Protein AF-A0AAV8WWJ2-F1 (afdb_monomer)

Solvent-accessible surface area (backbone atoms only — not comparable to full-atom values): 8452 Å² total; per-residue (Å²): 112,40,76,48,77,54,71,52,96,87,72,50,62,55,69,39,35,41,22,35,58,27,90,72,73,55,69,69,60,63,72,65,53,61,89,80,49,42,83,37,64,24,74,82,14,58,91,43,42,68,52,49,39,54,41,45,61,65,46,50,51,45,48,40,59,76,69,64,58,75,77,70,39,80,45,80,42,72,51,56,67,58,70,69,42,72,67,48,53,49,54,27,56,77,68,40,32,47,79,43,65,42,70,79,93,37,59,94,80,74,33,64,55,56,69,65,53,47,44,58,50,56,52,50,50,52,51,52,52,50,48,39,60,72,58,47,50,64,51,55,66,70,75,111

Nearest PDB structures (foldseek):
  5u1c-assembly1_C  TM=6.342E-01  e=1.189E-01  Saccharolobus solfataricus
  8fnd-assembly1_G  TM=5.716E-01  e=9.759E-02  Homo sapiens
  8fnn-assembly1_A  TM=5.788E-01  e=2.153E-01  Homo sapiens
  6rwl-assembly1_A  TM=6.396E-01  e=3.897E-01  Simian immunodeficiency virus
  8w2r-assembly1_I  TM=5.797E-01  e=8.049E-01  Human immunodeficiency virus 1

Mean predicted aligned error: 6.33 Å

Organism: NCBI:txid1586634

Structure (mmCIF, N/CA/C/O backbone):
data_AF-A0AAV8WWJ2-F1
#
_entry.id   AF-A0AAV8WWJ2-F1
#
loop_
_atom_site.group_PDB
_atom_site.id
_atom_site.type_symbol
_atom_site.label_atom_id
_atom_site.label_alt_id
_atom_site.label_comp_id
_atom_site.label_asym_id
_atom_site.label_entity_id
_atom_site.label_seq_id
_atom_site.pdbx_PDB_ins_code
_atom_site.Cartn_x
_atom_site.Cartn_y
_atom_site.Cartn_z
_atom_site.occupancy
_atom_site.B_iso_or_equiv
_atom_site.auth_seq_id
_atom_site.auth_comp_id
_atom_site.auth_asym_id
_atom_site.auth_atom_id
_atom_site.pdbx_PDB_model_num
ATOM 1 N N . MET A 1 1 ? 6.390 0.251 -12.804 1.00 71.50 1 MET A N 1
ATOM 2 C CA . MET A 1 1 ? 6.260 -0.334 -11.457 1.00 71.50 1 MET A CA 1
ATOM 3 C C . MET A 1 1 ? 5.599 0.709 -10.588 1.00 71.50 1 MET A C 1
ATOM 5 O O . MET A 1 1 ? 6.113 1.822 -10.522 1.00 71.50 1 MET A O 1
ATOM 9 N N . LEU A 1 2 ? 4.463 0.368 -9.9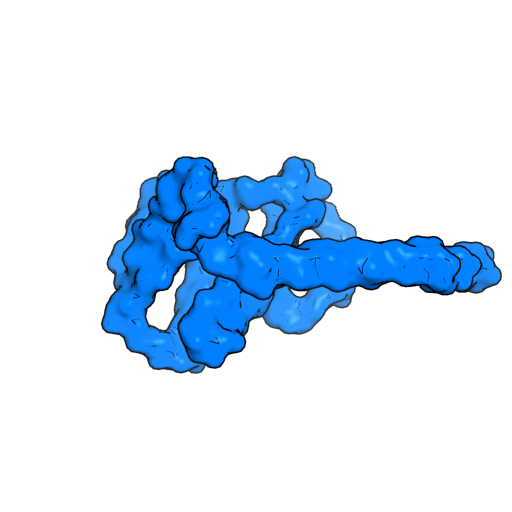98 1.00 82.50 2 LEU A N 1
ATOM 10 C CA . LEU A 1 2 ? 3.750 1.203 -9.035 1.00 82.50 2 LEU A CA 1
ATOM 11 C C . LEU A 1 2 ? 3.860 0.539 -7.658 1.00 82.50 2 LEU A C 1
ATOM 13 O O . LEU A 1 2 ? 3.894 -0.684 -7.582 1.00 82.50 2 LEU A O 1
ATOM 17 N N . CYS A 1 3 ? 3.979 1.329 -6.594 1.00 84.44 3 CYS A N 1
ATOM 18 C CA . CYS A 1 3 ? 4.069 0.830 -5.225 1.00 84.44 3 CYS A CA 1
ATOM 19 C C . CYS A 1 3 ? 2.979 1.499 -4.391 1.00 84.44 3 CYS A C 1
ATOM 21 O O . CYS A 1 3 ? 2.925 2.728 -4.357 1.00 84.44 3 CYS A O 1
ATOM 23 N N . GLU A 1 4 ? 2.146 0.696 -3.738 1.00 86.81 4 GLU A N 1
ATOM 24 C CA . GLU A 1 4 ? 1.166 1.153 -2.759 1.00 86.81 4 GLU A CA 1
ATOM 25 C C . GLU A 1 4 ? 1.657 0.880 -1.349 1.00 86.81 4 GLU A C 1
ATOM 27 O O . GLU A 1 4 ? 2.130 -0.216 -1.036 1.00 86.81 4 GLU A O 1
ATOM 32 N N . ILE A 1 5 ? 1.494 1.877 -0.486 1.00 86.75 5 ILE A N 1
ATOM 33 C CA . ILE A 1 5 ? 1.874 1.805 0.921 1.00 86.75 5 ILE A CA 1
ATOM 34 C C . ILE A 1 5 ? 0.725 2.370 1.741 1.00 86.75 5 ILE A C 1
ATOM 36 O O . ILE A 1 5 ? 0.261 3.480 1.483 1.00 86.75 5 ILE A O 1
ATOM 40 N N . VAL A 1 6 ? 0.307 1.623 2.761 1.00 89.19 6 VAL A N 1
ATOM 41 C CA . VAL A 1 6 ? -0.661 2.088 3.755 1.00 89.19 6 VAL A CA 1
ATOM 42 C C . VAL A 1 6 ? 0.058 2.243 5.086 1.00 89.19 6 VAL A C 1
ATOM 44 O O . VAL A 1 6 ? 0.827 1.375 5.500 1.00 89.19 6 VAL A O 1
ATOM 47 N N . PHE A 1 7 ? -0.184 3.366 5.751 1.00 88.81 7 PHE A N 1
ATOM 48 C CA . PHE A 1 7 ? 0.405 3.689 7.041 1.00 88.81 7 PHE A CA 1
ATOM 49 C C . PHE A 1 7 ? -0.624 4.364 7.945 1.00 88.81 7 PHE A C 1
ATOM 51 O O . PHE A 1 7 ? -1.553 5.015 7.466 1.00 88.81 7 PHE A O 1
ATOM 58 N N . ASN A 1 8 ? -0.456 4.206 9.255 1.00 88.31 8 ASN A N 1
ATOM 59 C CA . ASN A 1 8 ? -1.310 4.834 10.259 1.00 88.31 8 ASN A CA 1
ATOM 60 C C . ASN A 1 8 ? -0.587 5.991 10.980 1.00 88.31 8 ASN A C 1
ATOM 62 O O . ASN A 1 8 ? 0.600 6.250 10.768 1.00 88.31 8 ASN A O 1
ATOM 66 N N . ALA A 1 9 ? -1.305 6.692 11.861 1.00 86.06 9 ALA A N 1
ATOM 67 C CA . ALA A 1 9 ? -0.758 7.810 12.637 1.00 86.06 9 ALA A CA 1
ATOM 68 C C . ALA A 1 9 ? 0.336 7.390 13.643 1.00 86.06 9 ALA A C 1
ATOM 70 O O . ALA A 1 9 ? 1.176 8.206 14.018 1.00 86.06 9 ALA A O 1
ATOM 71 N N . GLU A 1 10 ? 0.372 6.114 14.034 1.00 87.94 10 GLU A N 1
ATOM 72 C CA . GLU A 1 10 ? 1.408 5.530 14.896 1.00 87.94 10 GLU A CA 1
ATOM 73 C C . GLU A 1 10 ? 2.681 5.150 14.126 1.00 87.94 10 GLU A C 1
ATOM 75 O O . GLU A 1 10 ? 3.606 4.583 14.703 1.00 87.94 10 GLU A O 1
ATOM 80 N N . ARG A 1 11 ? 2.751 5.472 12.824 1.00 84.00 11 ARG A N 1
ATOM 81 C CA . ARG A 1 11 ? 3.858 5.121 11.916 1.00 84.00 11 ARG A CA 1
ATOM 82 C C . ARG A 1 11 ? 4.013 3.618 11.686 1.00 84.00 11 ARG A C 1
ATOM 84 O O . ARG A 1 11 ? 5.052 3.185 11.189 1.00 84.00 11 ARG A O 1
ATOM 91 N N . LYS A 1 12 ? 2.990 2.823 12.003 1.00 88.69 12 LYS A N 1
ATOM 92 C CA . LYS A 1 12 ? 2.916 1.434 11.552 1.00 88.69 12 LYS A CA 1
ATOM 93 C C . LYS A 1 12 ? 2.483 1.407 10.094 1.00 88.69 12 LYS A C 1
ATOM 95 O O . LYS A 1 12 ? 1.660 2.217 9.661 1.00 88.69 12 LYS A O 1
ATOM 100 N N . THR A 1 13 ? 3.038 0.462 9.351 1.00 89.06 13 THR A N 1
ATOM 101 C CA . THR A 1 13 ? 2.801 0.305 7.918 1.00 89.06 13 THR A CA 1
ATOM 102 C C . THR A 1 13 ? 2.396 -1.121 7.611 1.00 89.06 13 THR A C 1
ATOM 104 O O . THR A 1 13 ? 2.976 -2.056 8.165 1.00 89.06 13 THR A O 1
ATOM 107 N N . THR A 1 14 ? 1.454 -1.293 6.692 1.00 91.12 14 THR A N 1
ATOM 108 C CA . THR A 1 14 ? 1.196 -2.609 6.103 1.00 91.12 14 THR A CA 1
ATOM 109 C C . THR A 1 14 ? 2.370 -2.995 5.205 1.00 91.12 14 THR A C 1
ATOM 111 O O . THR A 1 14 ? 3.143 -2.134 4.768 1.00 91.12 14 THR A O 1
ATOM 114 N N . TYR A 1 15 ? 2.500 -4.281 4.874 1.00 92.81 15 TYR A N 1
ATOM 115 C CA . TYR A 1 15 ? 3.410 -4.658 3.797 1.00 92.81 15 TYR A CA 1
ATOM 116 C C . TYR A 1 15 ? 2.992 -3.971 2.487 1.00 92.81 15 TYR A C 1
ATOM 118 O O . TYR A 1 15 ? 1.804 -4.005 2.154 1.00 92.81 15 TYR A O 1
ATOM 126 N N . PRO A 1 16 ? 3.934 -3.357 1.747 1.00 92.19 16 PRO A N 1
ATOM 127 C CA . PRO A 1 16 ? 3.629 -2.703 0.483 1.00 92.19 16 PRO A CA 1
ATOM 128 C C . PRO A 1 16 ? 3.111 -3.675 -0.575 1.00 92.19 16 PRO A C 1
ATOM 130 O O . PRO A 1 16 ? 3.496 -4.849 -0.606 1.00 92.19 16 PRO A O 1
ATOM 133 N N . MET A 1 17 ? 2.308 -3.153 -1.501 1.00 92.75 17 MET A N 1
ATOM 134 C CA . MET A 1 17 ? 2.021 -3.827 -2.764 1.00 92.75 17 MET A CA 1
ATOM 135 C C . MET A 1 17 ? 2.850 -3.217 -3.886 1.00 92.75 17 MET A C 1
ATOM 137 O O . MET A 1 17 ? 2.853 -2.004 -4.069 1.00 92.75 17 MET A O 1
ATOM 141 N N . VAL A 1 18 ? 3.489 -4.057 -4.696 1.00 92.00 18 VAL A N 1
ATOM 142 C CA . VAL A 1 18 ? 4.195 -3.628 -5.904 1.00 92.00 18 VAL A CA 1
ATOM 143 C C . VAL A 1 18 ? 3.484 -4.177 -7.130 1.00 92.00 18 VAL A C 1
ATOM 145 O O . VAL A 1 18 ? 3.368 -5.387 -7.305 1.00 92.00 18 VAL A O 1
ATOM 148 N N . VAL A 1 19 ? 3.026 -3.278 -7.997 1.00 91.38 19 VAL A N 1
ATOM 149 C CA . VAL A 1 19 ? 2.350 -3.603 -9.252 1.00 91.38 19 VAL A CA 1
ATOM 150 C C . VAL A 1 19 ? 3.349 -3.564 -10.403 1.00 91.38 19 VAL A C 1
ATOM 152 O O . VAL A 1 19 ? 3.963 -2.527 -10.696 1.00 91.38 19 VAL A O 1
ATOM 155 N N . PHE A 1 20 ? 3.494 -4.698 -11.087 1.00 88.81 20 PHE A N 1
ATOM 156 C CA . PHE A 1 20 ? 4.320 -4.805 -12.287 1.00 88.81 20 PHE A CA 1
ATOM 157 C C . PHE A 1 20 ? 3.480 -4.850 -13.570 1.00 88.81 20 PHE A C 1
ATOM 159 O O . PHE A 1 20 ? 2.387 -5.422 -13.553 1.00 88.81 20 PHE A O 1
ATOM 166 N N . PRO A 1 21 ? 4.010 -4.304 -14.688 1.00 87.81 21 PRO A N 1
ATOM 167 C CA . PRO A 1 21 ? 3.407 -4.394 -16.017 1.00 87.81 21 PRO A CA 1
ATOM 168 C C . PRO A 1 21 ? 3.576 -5.804 -16.610 1.00 87.81 21 PRO A C 1
ATOM 170 O O . PRO A 1 21 ? 4.288 -6.000 -17.592 1.00 87.81 21 PRO A O 1
ATOM 173 N N . TYR A 1 22 ? 2.982 -6.811 -15.972 1.00 83.62 22 TYR A N 1
ATOM 174 C CA . TYR A 1 22 ? 3.019 -8.199 -16.423 1.00 83.62 22 TYR A CA 1
ATOM 175 C C . TYR A 1 22 ? 1.647 -8.849 -16.273 1.00 83.62 22 TYR A C 1
ATOM 177 O O . TYR A 1 22 ? 1.033 -8.790 -15.210 1.00 83.62 22 TYR A O 1
ATOM 185 N N . THR A 1 23 ? 1.223 -9.595 -17.292 1.00 79.81 23 THR A N 1
ATOM 186 C CA . THR A 1 23 ? 0.119 -10.561 -17.160 1.00 79.81 23 THR A CA 1
ATOM 187 C C . THR A 1 23 ? 0.572 -11.802 -16.381 1.00 79.81 23 THR A C 1
ATOM 189 O O . THR A 1 23 ? -0.188 -12.380 -15.604 1.00 79.81 23 THR A O 1
ATOM 192 N N . ARG A 1 24 ? 1.833 -12.215 -16.576 1.00 86.06 24 ARG A N 1
ATOM 193 C CA . ARG A 1 24 ? 2.493 -13.325 -15.874 1.00 86.06 24 ARG A CA 1
ATOM 194 C C . ARG A 1 24 ? 3.922 -12.912 -15.502 1.00 86.06 24 ARG A C 1
ATOM 196 O O . ARG A 1 24 ? 4.780 -12.903 -16.384 1.00 86.06 24 ARG A O 1
ATOM 203 N N . PRO A 1 25 ? 4.185 -12.530 -14.242 1.00 85.25 25 PRO A N 1
ATOM 204 C CA . PRO A 1 25 ? 5.512 -12.087 -13.838 1.00 85.25 25 PRO A CA 1
ATOM 205 C C . PRO A 1 25 ? 6.526 -13.243 -13.927 1.00 85.25 25 PRO A C 1
ATOM 207 O O . PRO A 1 25 ? 6.206 -14.368 -13.527 1.00 85.25 25 PRO A O 1
ATOM 210 N N . PRO A 1 26 ? 7.749 -12.998 -14.435 1.00 89.50 26 PRO A N 1
ATOM 211 C CA . PRO A 1 26 ? 8.817 -13.993 -14.432 1.00 89.50 26 PRO A CA 1
ATOM 212 C C . PRO A 1 26 ? 9.124 -14.494 -13.016 1.00 89.50 26 PRO A C 1
ATOM 214 O O . PRO A 1 26 ? 9.080 -13.723 -12.057 1.00 89.50 26 PRO A O 1
ATOM 217 N N . LYS A 1 27 ? 9.519 -15.769 -12.880 1.00 89.75 27 LYS A N 1
ATOM 218 C CA . LYS A 1 27 ? 9.872 -16.366 -11.575 1.00 89.75 27 LYS A CA 1
ATOM 219 C C . LYS A 1 27 ? 10.962 -15.584 -10.842 1.00 89.75 27 LYS A C 1
ATOM 221 O O . LYS A 1 27 ? 10.922 -15.493 -9.625 1.00 89.75 27 LYS A O 1
ATOM 226 N N . THR A 1 28 ? 11.909 -15.000 -11.573 1.00 89.56 28 THR A N 1
ATOM 227 C CA . THR A 1 28 ? 12.968 -14.157 -11.004 1.00 89.56 28 THR A CA 1
ATOM 228 C C . THR A 1 28 ? 12.401 -12.943 -10.272 1.00 89.56 28 THR A C 1
ATOM 230 O O . THR A 1 28 ? 12.841 -12.654 -9.167 1.00 89.56 28 THR A O 1
ATOM 233 N N . VAL A 1 29 ? 11.379 -12.288 -10.835 1.00 86.69 29 VAL A N 1
ATOM 234 C CA . VAL A 1 29 ? 10.696 -11.148 -10.204 1.00 86.69 29 VAL A CA 1
ATOM 235 C C . VAL A 1 29 ? 9.943 -11.603 -8.960 1.00 86.69 29 VAL A C 1
ATOM 237 O O . VAL A 1 29 ? 10.111 -11.007 -7.900 1.00 86.69 29 VAL A O 1
ATOM 240 N N . VAL A 1 30 ? 9.172 -12.690 -9.066 1.00 88.19 30 VAL A N 1
ATOM 241 C CA . VAL A 1 30 ? 8.413 -13.246 -7.934 1.00 88.19 30 VAL A CA 1
ATOM 242 C C . VAL A 1 30 ? 9.347 -13.621 -6.780 1.00 88.19 30 VAL A C 1
ATOM 244 O O . VAL A 1 30 ? 9.104 -13.228 -5.646 1.00 88.19 30 VAL A O 1
ATOM 247 N N . ASN A 1 31 ? 10.451 -14.310 -7.074 1.00 90.56 31 ASN A N 1
ATOM 248 C CA . ASN A 1 31 ? 11.422 -14.749 -6.070 1.00 90.56 31 ASN A CA 1
ATOM 249 C C . ASN A 1 31 ? 12.260 -13.598 -5.494 1.00 90.56 31 ASN A C 1
ATOM 251 O O . ASN A 1 31 ? 12.841 -13.751 -4.425 1.00 90.56 31 ASN A O 1
ATOM 255 N N . SER A 1 32 ? 12.351 -12.466 -6.198 1.00 89.06 32 SER A N 1
ATOM 256 C CA . SER A 1 32 ? 13.037 -11.264 -5.707 1.00 89.06 32 SER A CA 1
ATOM 257 C C . SER A 1 32 ? 12.178 -10.404 -4.777 1.00 89.06 32 SER A C 1
ATOM 259 O O . SER A 1 32 ? 12.699 -9.465 -4.177 1.00 89.06 32 SER A O 1
ATOM 261 N N . MET A 1 33 ? 10.872 -10.687 -4.666 1.00 90.81 33 MET A N 1
ATOM 262 C CA . MET A 1 33 ? 9.992 -9.927 -3.781 1.00 90.81 33 MET A CA 1
ATOM 263 C C . MET A 1 33 ? 10.383 -10.147 -2.315 1.00 90.81 33 MET A C 1
ATOM 265 O O . MET A 1 33 ? 10.552 -11.296 -1.897 1.00 90.81 33 MET A O 1
ATOM 269 N N . PRO A 1 34 ? 10.497 -9.075 -1.511 1.00 91.56 34 PRO A N 1
ATOM 270 C CA . PRO A 1 34 ? 10.708 -9.222 -0.080 1.00 91.56 34 PRO A CA 1
ATOM 271 C C . PRO A 1 34 ? 9.563 -10.001 0.579 1.00 91.56 34 PRO A C 1
ATOM 273 O O . PRO A 1 34 ? 8.409 -9.934 0.151 1.00 91.56 34 PRO A O 1
ATOM 276 N N . SER A 1 35 ? 9.879 -10.725 1.654 1.00 90.31 35 SER A N 1
ATOM 277 C CA . SER A 1 35 ? 8.882 -11.512 2.383 1.00 90.31 35 SER A CA 1
ATOM 278 C C . SER A 1 35 ? 7.735 -10.630 2.895 1.00 90.31 35 SER A C 1
ATOM 280 O O . SER A 1 35 ? 7.968 -9.548 3.435 1.00 90.31 35 SER A O 1
ATOM 282 N N . GLY A 1 36 ? 6.500 -11.099 2.712 1.00 88.94 36 GLY A N 1
ATOM 283 C CA . GLY A 1 36 ? 5.275 -10.404 3.122 1.00 88.94 36 GLY A CA 1
ATOM 284 C C . GLY A 1 36 ? 4.760 -9.350 2.138 1.00 88.94 36 GLY A C 1
ATOM 285 O O . GLY A 1 36 ? 3.610 -8.941 2.264 1.00 88.94 36 GLY A O 1
ATOM 286 N N . TRP A 1 37 ? 5.553 -8.929 1.146 1.00 92.88 37 TRP A N 1
ATOM 287 C CA . TRP A 1 37 ? 5.115 -7.937 0.160 1.00 92.88 37 TRP A CA 1
ATOM 288 C C . TRP A 1 37 ? 4.090 -8.526 -0.808 1.00 92.88 37 TRP A C 1
ATOM 290 O O . TRP A 1 37 ? 4.173 -9.690 -1.207 1.00 92.88 37 TRP A O 1
ATOM 300 N N . PHE A 1 38 ? 3.136 -7.696 -1.223 1.00 92.50 38 PHE A N 1
ATOM 301 C CA . PHE A 1 38 ? 2.090 -8.103 -2.153 1.00 92.50 38 PHE A CA 1
ATOM 302 C C . PHE A 1 38 ? 2.526 -7.844 -3.592 1.00 92.50 38 PHE A C 1
ATOM 304 O O . PHE A 1 38 ? 2.977 -6.752 -3.941 1.00 92.50 38 PHE A O 1
ATOM 311 N N . LEU A 1 39 ? 2.358 -8.843 -4.453 1.00 91.88 39 LEU A N 1
ATOM 312 C CA . LEU A 1 39 ? 2.654 -8.722 -5.874 1.00 91.88 39 LEU A CA 1
ATOM 313 C C . LEU A 1 39 ? 1.370 -8.433 -6.653 1.00 91.88 39 LEU A C 1
ATOM 315 O O . LEU A 1 39 ? 0.576 -9.334 -6.915 1.00 91.88 39 LEU A O 1
ATOM 319 N N . GLY A 1 40 ? 1.195 -7.179 -7.057 1.00 89.75 40 GLY A N 1
ATOM 320 C CA . GLY A 1 40 ? 0.140 -6.771 -7.974 1.00 89.75 40 GLY A CA 1
ATOM 321 C C . GLY A 1 40 ? 0.540 -7.004 -9.432 1.00 89.75 40 GLY A C 1
ATOM 322 O O . GLY A 1 40 ? 1.707 -6.883 -9.820 1.00 89.75 40 GLY A O 1
ATOM 323 N N . LYS A 1 41 ? -0.448 -7.310 -10.270 1.00 87.88 41 LYS A N 1
ATOM 324 C CA . LYS A 1 41 ? -0.258 -7.587 -11.699 1.00 87.88 41 LYS A CA 1
ATOM 325 C C . LYS A 1 41 ? -1.271 -6.813 -12.526 1.00 87.88 41 LYS A C 1
ATOM 327 O O . LYS A 1 41 ? -2.474 -6.929 -12.316 1.00 87.88 41 LYS A O 1
ATOM 332 N N . SER A 1 42 ? -0.788 -6.042 -13.487 1.00 87.62 42 SER A N 1
ATOM 333 C CA . SER A 1 42 ? -1.633 -5.419 -14.500 1.00 87.62 42 SER A CA 1
ATOM 334 C C . SER A 1 42 ? -0.866 -5.323 -15.809 1.00 87.62 42 SER A C 1
ATOM 336 O O . SER A 1 42 ? 0.354 -5.232 -15.811 1.00 87.62 42 SER A O 1
ATOM 338 N N . GLU A 1 43 ? -1.559 -5.349 -16.945 1.00 83.56 43 GLU A N 1
ATOM 339 C CA . GLU A 1 43 ? -0.904 -5.275 -18.262 1.00 83.56 43 GLU A CA 1
ATOM 340 C C . GLU A 1 43 ? -0.129 -3.965 -18.445 1.00 83.56 43 GLU A C 1
ATOM 342 O O . GLU A 1 43 ? 0.927 -3.930 -19.066 1.00 83.56 43 GLU A O 1
ATOM 347 N N . THR A 1 44 ? -0.637 -2.884 -17.857 1.00 85.12 44 THR A N 1
ATOM 348 C CA . THR A 1 44 ? -0.076 -1.540 -17.990 1.00 85.12 44 THR A CA 1
ATOM 349 C C . THR A 1 44 ? 0.865 -1.161 -16.845 1.00 85.12 44 THR A C 1
ATOM 351 O O . THR A 1 44 ? 1.544 -0.139 -16.913 1.00 85.12 44 THR A O 1
ATOM 354 N N . GLY A 1 45 ? 0.907 -1.958 -15.773 1.00 84.44 45 GLY A N 1
ATOM 355 C CA . GLY A 1 45 ? 1.637 -1.645 -14.544 1.00 84.44 45 GLY A CA 1
ATOM 356 C C . GLY A 1 45 ? 1.000 -0.543 -13.694 1.00 84.44 45 GLY A C 1
ATOM 357 O O . GLY A 1 45 ? 1.614 -0.119 -12.715 1.00 84.44 45 GLY A O 1
ATOM 358 N N . TRP A 1 46 ? -0.201 -0.080 -14.054 1.00 83.88 46 TRP A N 1
ATOM 359 C CA . TRP A 1 46 ? -1.012 0.833 -13.249 1.00 83.88 46 TRP A CA 1
ATOM 360 C C . TRP A 1 46 ? -1.911 0.072 -12.282 1.00 83.88 46 TRP A C 1
ATOM 362 O O . TRP A 1 46 ? -2.265 -1.086 -12.526 1.00 83.88 46 TRP A O 1
ATOM 372 N N . MET A 1 47 ? -2.311 0.747 -11.206 1.00 85.50 47 MET A N 1
ATOM 373 C CA . MET A 1 47 ? -3.319 0.220 -10.299 1.00 85.50 47 MET A CA 1
ATOM 374 C C . MET A 1 47 ? -4.683 0.165 -10.995 1.00 85.50 47 MET A C 1
ATOM 376 O O . MET A 1 47 ? -5.098 1.119 -11.655 1.00 85.50 47 MET A O 1
ATOM 380 N N . ARG A 1 48 ? -5.375 -0.962 -10.833 1.00 87.12 48 ARG A N 1
ATOM 381 C CA . ARG A 1 48 ? -6.749 -1.187 -11.288 1.00 87.12 48 ARG A CA 1
ATOM 382 C C . ARG A 1 48 ? -7.613 -1.558 -10.085 1.00 87.12 48 ARG A C 1
ATOM 384 O O . ARG A 1 48 ? -7.092 -2.040 -9.084 1.00 87.12 48 ARG A O 1
ATOM 391 N N . GLY A 1 49 ? -8.924 -1.358 -10.193 1.00 87.94 49 GLY A N 1
ATOM 392 C CA . GLY A 1 49 ? -9.854 -1.630 -9.093 1.00 87.94 49 GLY A CA 1
ATOM 393 C C . GLY A 1 49 ? -9.840 -3.084 -8.607 1.00 87.94 49 GLY A C 1
ATOM 394 O O . GLY A 1 49 ? -9.942 -3.314 -7.412 1.00 87.94 49 GLY A O 1
ATOM 395 N N . ASP A 1 50 ? -9.641 -4.053 -9.503 1.00 89.25 50 ASP A N 1
ATOM 396 C CA . ASP A 1 50 ? -9.506 -5.480 -9.171 1.00 89.25 50 ASP A CA 1
ATOM 397 C C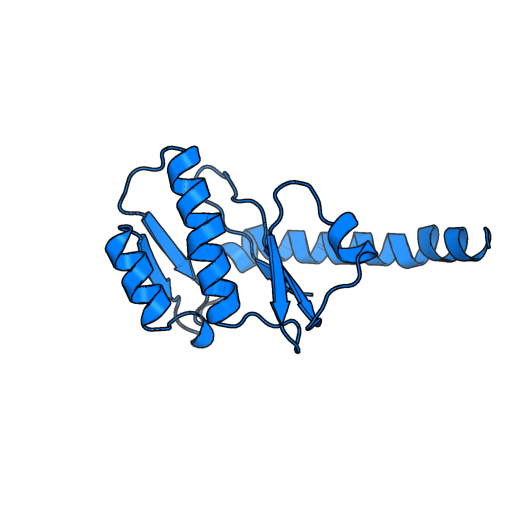 . ASP A 1 50 ? -8.236 -5.772 -8.351 1.00 89.25 50 ASP A C 1
ATOM 399 O O . ASP A 1 50 ? -8.304 -6.407 -7.300 1.00 89.25 50 ASP A O 1
ATOM 403 N N . VAL A 1 51 ? -7.088 -5.247 -8.786 1.00 90.75 51 VAL A N 1
ATOM 404 C CA . VAL A 1 51 ? -5.807 -5.378 -8.063 1.00 90.75 51 VAL A CA 1
ATOM 405 C C . VAL A 1 51 ? -5.868 -4.681 -6.702 1.00 90.75 51 VAL A C 1
ATOM 407 O O . VAL A 1 51 ? -5.393 -5.211 -5.698 1.00 90.75 51 VAL A O 1
ATOM 410 N N . PHE A 1 52 ? -6.485 -3.501 -6.651 1.00 91.38 52 PHE A N 1
ATOM 411 C CA . PHE A 1 52 ? -6.662 -2.765 -5.407 1.00 91.38 52 PHE A CA 1
ATOM 412 C C . PHE A 1 52 ? -7.613 -3.485 -4.446 1.00 91.38 52 PHE A C 1
ATOM 414 O O . PHE A 1 52 ? -7.325 -3.572 -3.256 1.00 91.38 52 PHE A O 1
ATOM 421 N N . PHE A 1 53 ? -8.711 -4.056 -4.945 1.00 92.69 53 PHE A N 1
ATOM 422 C CA . PHE A 1 53 ? -9.617 -4.868 -4.137 1.00 92.69 53 PHE A CA 1
ATOM 423 C C . PHE A 1 53 ? -8.891 -6.057 -3.497 1.00 92.69 53 PHE A C 1
ATOM 425 O O . PHE A 1 53 ? -9.015 -6.269 -2.290 1.00 92.69 53 PHE A O 1
ATOM 432 N N . GLU A 1 54 ? -8.076 -6.779 -4.273 1.00 92.56 54 GLU A N 1
ATOM 433 C CA . GLU A 1 54 ? -7.265 -7.891 -3.764 1.00 92.56 54 GLU A CA 1
ATOM 434 C C . GLU A 1 54 ? -6.343 -7.435 -2.622 1.00 92.56 54 GLU A C 1
ATOM 436 O O . GLU A 1 54 ? -6.225 -8.122 -1.604 1.00 92.56 54 GLU A O 1
ATOM 441 N N . TYR A 1 55 ? -5.745 -6.247 -2.747 1.00 93.75 55 TYR A 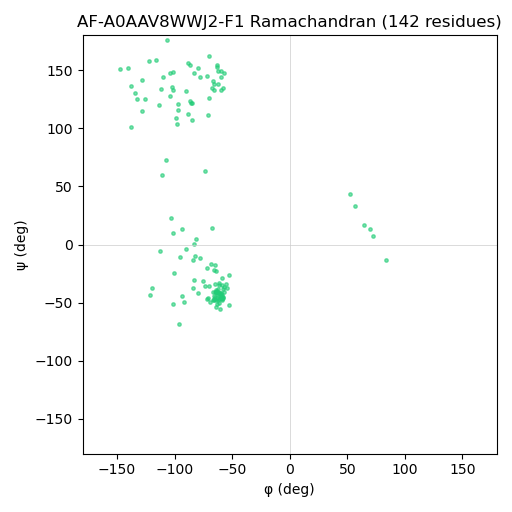N 1
ATOM 442 C CA . TYR A 1 55 ? -4.924 -5.659 -1.692 1.00 93.75 55 TYR A CA 1
ATOM 443 C C . TYR A 1 55 ? -5.720 -5.297 -0.436 1.00 93.75 55 TYR A C 1
ATOM 445 O O . TYR A 1 55 ? -5.279 -5.581 0.677 1.00 93.75 55 TYR A O 1
ATOM 453 N N . ILE A 1 56 ? -6.893 -4.681 -0.587 1.00 93.94 56 ILE A N 1
ATOM 454 C CA . ILE A 1 56 ? -7.733 -4.297 0.552 1.00 93.94 56 ILE A CA 1
ATOM 455 C C . ILE A 1 56 ? -8.227 -5.537 1.298 1.00 93.94 56 ILE A C 1
ATOM 457 O O . ILE A 1 56 ? -8.141 -5.587 2.526 1.00 93.94 56 ILE A O 1
ATOM 461 N N . ALA A 1 57 ? -8.690 -6.551 0.568 1.00 93.62 57 ALA A N 1
ATOM 462 C 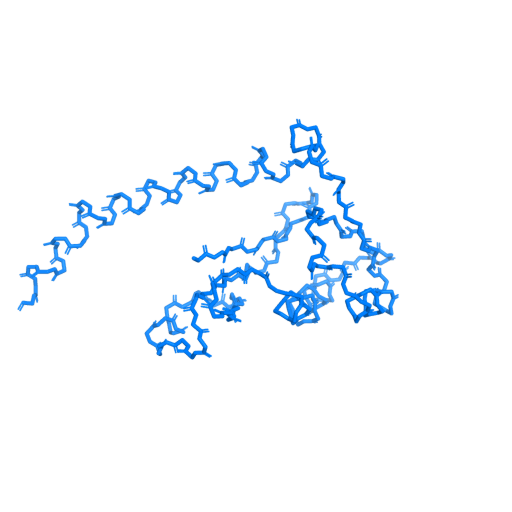CA . ALA A 1 57 ? -9.245 -7.759 1.156 1.00 93.62 57 ALA A CA 1
ATOM 463 C C . ALA A 1 57 ? -8.182 -8.642 1.822 1.00 93.62 57 ALA A C 1
ATOM 465 O O . ALA A 1 57 ? -8.377 -9.089 2.953 1.00 93.62 57 ALA A O 1
ATOM 466 N N . ASN A 1 58 ? -7.049 -8.874 1.153 1.00 92.12 58 ASN A N 1
ATOM 467 C CA . ASN A 1 58 ? -6.050 -9.843 1.615 1.00 92.12 58 ASN A CA 1
ATOM 468 C C . ASN A 1 58 ? -4.855 -9.207 2.329 1.00 92.12 58 ASN A C 1
ATOM 470 O O . ASN A 1 58 ? -4.189 -9.879 3.116 1.00 92.12 58 ASN A O 1
ATOM 474 N N . GLY A 1 59 ? -4.562 -7.940 2.042 1.00 92.44 59 GLY A N 1
ATOM 475 C CA . GLY A 1 59 ? -3.469 -7.201 2.660 1.00 92.44 59 GLY A CA 1
ATOM 476 C C . GLY A 1 59 ? -3.941 -6.361 3.829 1.00 92.44 59 GLY A C 1
ATOM 477 O O . GLY A 1 59 ? -3.632 -6.673 4.978 1.00 92.44 59 GLY A O 1
ATOM 478 N N . LEU A 1 60 ? -4.718 -5.316 3.545 1.00 93.81 60 LEU A N 1
ATOM 479 C CA . LEU A 1 60 ? -5.136 -4.364 4.570 1.00 93.81 60 LEU A CA 1
ATOM 480 C C . LEU A 1 60 ? -6.014 -5.021 5.638 1.00 93.81 60 LEU A C 1
ATOM 482 O O . LEU A 1 60 ? -5.692 -4.929 6.816 1.00 93.81 60 LEU A O 1
ATOM 486 N N . ASN A 1 61 ? -7.104 -5.690 5.254 1.00 94.00 61 ASN A N 1
ATOM 487 C CA . ASN A 1 61 ? -8.050 -6.257 6.221 1.00 94.00 61 ASN A CA 1
ATOM 488 C C . ASN A 1 61 ? -7.402 -7.325 7.117 1.00 94.00 61 ASN A C 1
ATOM 490 O O . ASN A 1 61 ? -7.642 -7.379 8.326 1.00 94.00 61 ASN A O 1
ATOM 494 N N . LYS A 1 62 ? -6.518 -8.137 6.526 1.00 93.25 62 LYS A N 1
ATOM 495 C CA . LYS A 1 62 ? -5.708 -9.106 7.262 1.00 93.25 62 LYS A CA 1
ATOM 496 C C . LYS A 1 62 ? -4.799 -8.407 8.273 1.00 93.25 62 LYS A C 1
ATOM 498 O O . LYS A 1 62 ? -4.843 -8.747 9.450 1.00 93.25 62 LYS A O 1
ATOM 503 N N . TRP A 1 63 ? -4.056 -7.389 7.840 1.00 94.31 63 TRP A N 1
ATOM 504 C CA . TRP A 1 63 ? -3.177 -6.614 8.716 1.00 94.31 63 TRP A CA 1
ATOM 505 C C . TRP A 1 63 ? -3.938 -5.921 9.855 1.00 94.31 63 TRP A C 1
ATOM 507 O O . TRP A 1 63 ? -3.497 -5.965 10.999 1.00 94.31 63 TRP A O 1
ATOM 517 N N . LEU A 1 64 ? -5.112 -5.339 9.578 1.00 94.31 64 LEU A N 1
ATOM 518 C CA . LEU A 1 64 ? -5.968 -4.727 10.603 1.00 94.31 64 LEU A CA 1
ATOM 519 C C . LEU A 1 64 ? -6.366 -5.734 11.690 1.00 94.31 64 LEU A C 1
ATOM 521 O O . LEU A 1 64 ? -6.419 -5.380 12.866 1.00 94.31 64 LEU A O 1
ATOM 525 N N . THR A 1 65 ? -6.628 -6.980 11.291 1.00 93.69 65 THR A N 1
ATOM 526 C CA . THR A 1 65 ? -6.969 -8.071 12.210 1.00 93.69 65 THR A CA 1
ATOM 527 C C . THR A 1 65 ? -5.751 -8.518 13.019 1.00 93.69 65 THR A C 1
ATOM 529 O O . THR A 1 65 ? -5.840 -8.639 14.237 1.00 93.69 65 THR A O 1
ATOM 532 N N . GLU A 1 66 ? -4.605 -8.724 12.365 1.00 93.25 66 GLU A N 1
ATOM 533 C CA . GLU A 1 66 ? -3.357 -9.166 13.008 1.00 93.25 66 GLU A CA 1
ATOM 534 C C . GLU A 1 66 ? -2.833 -8.140 14.027 1.00 93.25 66 GLU A C 1
ATOM 536 O O . GLU A 1 66 ? -2.431 -8.507 15.132 1.00 93.25 66 GLU A O 1
ATOM 541 N N . GLU A 1 67 ? -2.916 -6.849 13.705 1.00 93.38 67 GLU A N 1
ATOM 542 C CA . GLU A 1 67 ? -2.518 -5.754 14.597 1.00 93.38 67 GLU A CA 1
ATOM 543 C C . GLU A 1 67 ? -3.600 -5.364 15.618 1.00 93.38 67 GLU A C 1
ATOM 545 O O . GLU A 1 67 ? -3.376 -4.463 16.427 1.00 93.38 67 GLU A O 1
ATOM 550 N N . ASN A 1 68 ? -4.761 -6.032 15.610 1.00 93.19 68 ASN A N 1
ATOM 551 C CA . ASN A 1 68 ? -5.901 -5.745 16.489 1.00 93.19 68 ASN A CA 1
ATOM 552 C C . ASN A 1 68 ? -6.336 -4.267 16.452 1.00 93.19 68 ASN A C 1
ATOM 554 O O . ASN A 1 68 ? -6.607 -3.651 17.486 1.00 93.19 68 ASN A O 1
ATOM 558 N N . ILE A 1 69 ? -6.398 -3.682 15.253 1.00 92.94 69 ILE A N 1
ATOM 559 C CA . ILE A 1 69 ? -6.768 -2.276 15.078 1.00 92.94 69 ILE A CA 1
ATOM 560 C C . ILE A 1 69 ? -8.263 -2.082 15.396 1.00 92.94 69 ILE A C 1
ATOM 562 O O . ILE A 1 69 ? -9.109 -2.749 14.789 1.00 92.94 69 ILE A O 1
ATOM 566 N N . PRO A 1 70 ? -8.625 -1.151 16.301 1.00 92.56 70 PRO A N 1
ATOM 567 C CA . PRO A 1 70 ? -10.019 -0.866 16.619 1.00 92.56 70 PRO A CA 1
ATOM 568 C C . PRO A 1 70 ? -10.800 -0.344 15.409 1.00 92.56 70 PRO A C 1
ATOM 570 O O . PRO A 1 70 ? -10.326 0.503 14.654 1.00 92.56 70 PRO A O 1
ATOM 573 N N . GLN A 1 71 ? -12.030 -0.829 15.257 1.00 92.62 71 GLN A N 1
ATOM 574 C CA . GLN A 1 71 ? -12.943 -0.445 14.179 1.00 92.62 71 GLN A CA 1
ATOM 575 C C . GLN A 1 71 ? -13.996 0.560 14.689 1.00 92.62 71 GLN A C 1
ATOM 577 O O . GLN A 1 71 ? -14.422 0.444 15.841 1.00 92.62 71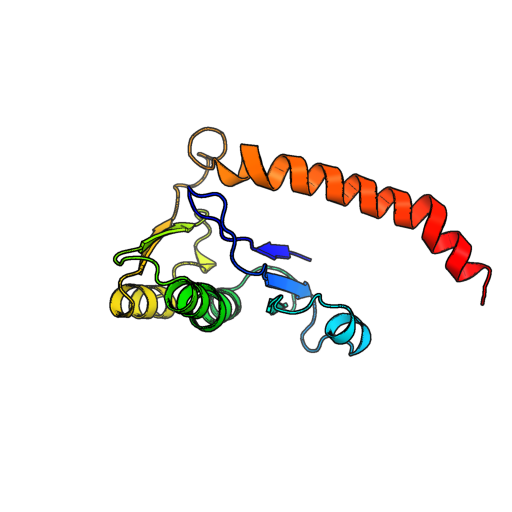 GLN A O 1
ATOM 582 N N . PRO A 1 72 ? -14.489 1.490 13.845 1.00 94.50 72 PRO A N 1
ATOM 583 C CA . PRO A 1 72 ? -14.245 1.583 12.404 1.00 94.50 72 PRO A CA 1
ATOM 584 C C . PRO A 1 72 ? -12.898 2.223 12.040 1.00 94.50 72 PRO A C 1
ATOM 586 O O . PRO A 1 72 ? -12.389 3.081 12.757 1.00 94.50 72 PRO A O 1
ATOM 589 N N . VAL A 1 73 ? -12.352 1.831 10.886 1.00 94.56 73 VAL A N 1
ATOM 590 C CA . VAL A 1 73 ? -11.086 2.354 10.344 1.00 94.56 73 VAL A CA 1
ATOM 591 C C . VAL A 1 73 ? -11.378 3.320 9.204 1.00 94.56 73 VAL A C 1
ATOM 593 O O . VAL A 1 73 ? -12.074 2.958 8.262 1.00 94.56 73 VAL A O 1
ATOM 596 N N . LEU A 1 74 ? -10.828 4.534 9.250 1.00 93.75 74 LEU A N 1
ATOM 597 C CA . LEU A 1 74 ? -10.896 5.484 8.137 1.00 93.75 74 LEU A CA 1
ATOM 598 C C . LEU A 1 74 ? -9.718 5.258 7.184 1.00 93.75 74 LEU A C 1
ATOM 600 O O . LEU A 1 74 ? -8.571 5.532 7.537 1.00 93.75 74 LEU A O 1
ATOM 604 N N . LEU A 1 75 ? -10.007 4.796 5.969 1.00 92.06 75 LEU 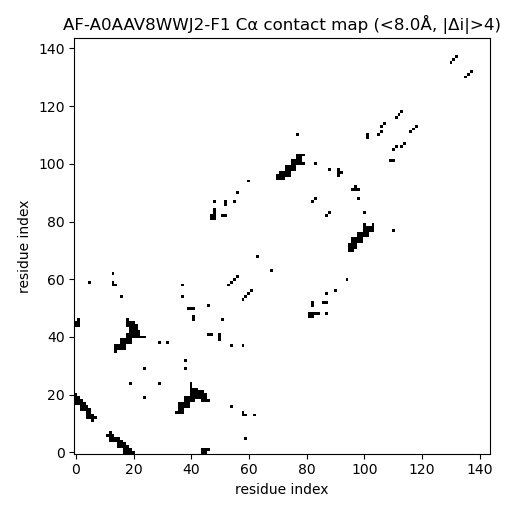A N 1
ATOM 605 C CA . LEU A 1 75 ? -9.027 4.645 4.901 1.00 92.06 75 LEU A CA 1
ATOM 606 C C . LEU A 1 75 ? -9.112 5.838 3.945 1.00 92.06 75 LEU A C 1
ATOM 608 O O . LEU A 1 75 ? -10.061 5.965 3.168 1.00 92.06 75 LEU A O 1
ATOM 612 N N . LEU A 1 76 ? -8.096 6.697 3.999 1.00 89.06 76 LEU A N 1
ATOM 613 C CA . LEU A 1 76 ? -7.922 7.809 3.070 1.00 89.06 76 LEU A CA 1
ATOM 614 C C . LEU A 1 76 ? -7.189 7.316 1.819 1.00 89.06 76 LEU A C 1
ATOM 616 O O . LEU A 1 76 ? -6.064 6.829 1.922 1.00 89.06 76 LEU A O 1
ATOM 620 N N . ILE A 1 77 ? -7.807 7.468 0.651 1.00 87.19 77 ILE A N 1
ATOM 621 C CA . ILE A 1 77 ? -7.205 7.121 -0.644 1.00 87.19 77 ILE A CA 1
ATOM 622 C C . ILE A 1 77 ? -7.034 8.366 -1.512 1.00 87.19 77 ILE A C 1
ATOM 624 O O . ILE A 1 77 ? -7.712 9.381 -1.310 1.00 87.19 77 ILE A O 1
ATOM 628 N N . ASP A 1 78 ? -6.137 8.295 -2.496 1.00 78.94 78 ASP A N 1
ATOM 629 C CA . ASP A 1 78 ? -6.096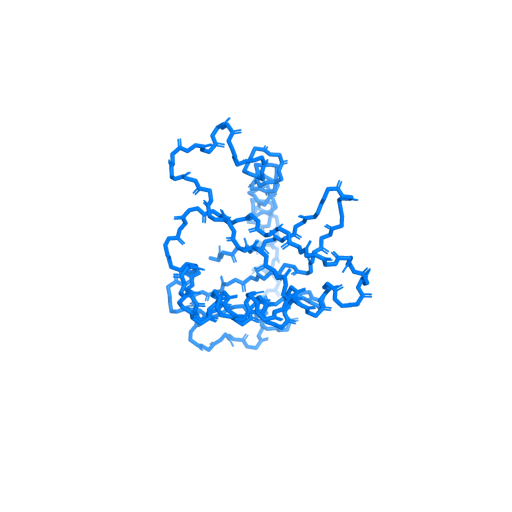 9.325 -3.529 1.00 78.94 78 ASP A CA 1
ATOM 630 C C . ASP A 1 78 ? -7.418 9.333 -4.327 1.00 78.94 78 ASP A C 1
ATOM 632 O O . ASP A 1 78 ? -8.153 8.345 -4.378 1.00 78.94 78 ASP A O 1
ATOM 636 N N . GLY A 1 79 ? -7.763 10.476 -4.917 1.00 69.56 79 GLY A N 1
ATOM 637 C CA . GLY A 1 79 ? -9.030 10.675 -5.626 1.00 69.56 79 GLY A CA 1
ATOM 638 C C . GLY A 1 79 ? -9.203 9.874 -6.923 1.00 69.56 79 GLY A C 1
ATOM 639 O O . GLY A 1 79 ? -10.070 10.217 -7.736 1.00 69.56 79 GLY A O 1
ATOM 640 N N . HIS A 1 80 ? -8.376 8.864 -7.193 1.00 73.88 80 HIS A N 1
ATOM 641 C CA . HIS A 1 80 ? -8.431 8.109 -8.430 1.00 73.88 80 HIS A CA 1
ATOM 642 C C . HIS A 1 80 ? -9.676 7.216 -8.474 1.00 73.88 80 HIS A C 1
ATOM 644 O O . HIS A 1 80 ? -9.802 6.207 -7.783 1.00 73.88 80 HIS A O 1
ATOM 650 N N . LYS A 1 81 ? -10.604 7.576 -9.368 1.00 70.38 81 LYS A N 1
ATOM 651 C CA . LYS A 1 81 ? -11.926 6.941 -9.522 1.00 70.38 81 LYS A CA 1
ATOM 652 C C . LYS A 1 81 ? -11.887 5.418 -9.689 1.00 70.38 81 LYS A C 1
ATOM 654 O O . LYS A 1 81 ? -12.858 4.757 -9.343 1.00 70.38 81 LYS A O 1
ATOM 659 N N . SER A 1 82 ? -10.793 4.856 -10.208 1.00 73.12 82 SER A N 1
ATOM 660 C CA . SER A 1 82 ? -10.661 3.401 -10.386 1.00 73.12 82 SER A CA 1
ATOM 661 C C . SER A 1 82 ? -10.642 2.612 -9.069 1.00 73.12 82 SER A C 1
ATOM 663 O O . SER A 1 82 ? -10.902 1.412 -9.086 1.00 73.12 82 SER A O 1
ATOM 665 N N . LEU A 1 83 ? -10.385 3.283 -7.941 1.00 76.75 83 LEU A N 1
ATOM 666 C CA . LEU A 1 83 ? -10.349 2.698 -6.598 1.00 76.75 83 LEU A CA 1
ATOM 667 C C . LEU A 1 83 ? -11.719 2.730 -5.893 1.00 76.75 83 LEU A C 1
ATOM 669 O O . LEU A 1 83 ? -11.862 2.220 -4.786 1.00 76.75 83 LEU A O 1
ATOM 673 N N . LEU A 1 84 ? -12.734 3.328 -6.523 1.00 82.25 84 LEU A N 1
ATOM 674 C CA . LEU A 1 84 ? -14.085 3.485 -5.980 1.00 82.25 84 LEU A CA 1
ATOM 675 C C . LEU A 1 84 ? -15.086 2.611 -6.741 1.00 82.25 84 LEU A C 1
ATOM 677 O O . LEU A 1 84 ? -16.033 3.107 -7.353 1.00 82.25 84 LEU A O 1
ATOM 681 N N . THR A 1 85 ? -14.867 1.297 -6.740 1.00 87.88 85 THR A N 1
ATOM 682 C CA . THR A 1 85 ? -15.843 0.351 -7.297 1.00 87.88 85 THR A CA 1
ATOM 683 C C . THR A 1 85 ? -16.876 -0.042 -6.243 1.00 87.88 85 THR A C 1
ATOM 685 O O . THR A 1 85 ? -16.602 -0.032 -5.042 1.00 87.88 85 THR A O 1
ATOM 688 N N . LEU A 1 86 ? -18.071 -0.441 -6.692 1.00 89.69 86 LEU A N 1
ATOM 689 C CA . LEU A 1 86 ? -19.137 -0.915 -5.803 1.00 89.69 86 LEU A CA 1
ATOM 690 C C . LEU A 1 86 ? -18.686 -2.102 -4.940 1.00 89.69 86 LEU A C 1
ATOM 692 O O . LEU A 1 86 ? -19.083 -2.209 -3.785 1.00 89.69 86 LEU A O 1
ATOM 696 N N . GLU A 1 87 ? -17.871 -2.989 -5.506 1.00 91.75 87 GLU A N 1
ATOM 697 C CA . GLU A 1 87 ? -17.340 -4.168 -4.823 1.00 91.75 87 GLU A CA 1
ATOM 698 C C . GLU A 1 87 ? -16.426 -3.779 -3.656 1.00 91.75 87 GLU A C 1
ATOM 700 O O . GLU A 1 87 ? -16.643 -4.233 -2.532 1.00 91.75 87 GLU A O 1
ATOM 705 N N . ILE A 1 88 ? -15.490 -2.851 -3.887 1.00 92.38 88 ILE A N 1
ATOM 706 C CA . ILE A 1 88 ? -14.619 -2.317 -2.834 1.00 92.38 88 ILE A CA 1
ATOM 707 C C . ILE A 1 88 ? -15.459 -1.622 -1.762 1.00 92.38 88 ILE A C 1
ATOM 709 O O . ILE A 1 88 ? -15.268 -1.871 -0.575 1.00 92.38 88 ILE A O 1
ATOM 713 N N . SER A 1 89 ? -16.416 -0.774 -2.152 1.00 91.88 89 SER A N 1
ATOM 714 C CA . SER A 1 89 ? -17.257 -0.056 -1.188 1.00 91.88 89 SER A CA 1
ATOM 715 C C . SER A 1 89 ? -18.089 -0.996 -0.313 1.00 91.88 89 SER A C 1
ATOM 717 O O . SER A 1 89 ? -18.179 -0.769 0.893 1.00 91.88 89 SER A O 1
ATOM 719 N N . LYS A 1 90 ? -18.666 -2.060 -0.891 1.00 94.69 90 LYS A N 1
ATOM 720 C CA . LYS A 1 90 ? -19.417 -3.076 -0.137 1.00 94.69 90 LYS A CA 1
ATOM 721 C C . LYS A 1 90 ? -18.521 -3.805 0.854 1.00 94.69 90 LYS A C 1
ATOM 723 O O . LYS A 1 90 ? -18.836 -3.823 2.040 1.00 94.69 90 LYS A O 1
ATOM 728 N N . PHE A 1 91 ? -17.381 -4.312 0.390 1.00 95.31 91 PHE A N 1
ATOM 729 C CA . PHE A 1 91 ? -16.429 -5.010 1.248 1.00 95.31 91 PHE A CA 1
ATOM 730 C C . PHE A 1 91 ? -15.935 -4.122 2.394 1.00 95.31 91 PHE A C 1
ATOM 732 O O . PHE A 1 91 ? -15.925 -4.542 3.550 1.00 95.31 91 PHE A O 1
ATOM 739 N N . CYS A 1 92 ? -15.574 -2.872 2.097 1.00 94.94 92 CYS A N 1
ATOM 740 C CA . CYS A 1 92 ? -15.163 -1.908 3.111 1.00 94.94 92 CYS A CA 1
ATOM 741 C C . CYS A 1 92 ? -16.282 -1.669 4.136 1.00 94.94 92 CYS A C 1
ATOM 743 O O . CYS A 1 92 ? -16.034 -1.752 5.337 1.00 94.94 92 CYS A O 1
ATOM 745 N N . SER A 1 93 ? -17.523 -1.464 3.686 1.00 94.62 93 SER A N 1
ATOM 746 C CA . SER A 1 93 ? -18.670 -1.275 4.580 1.00 94.62 93 SER A CA 1
ATOM 747 C C . SER A 1 93 ? -18.907 -2.483 5.494 1.00 94.62 93 SER A C 1
ATOM 749 O O . SER A 1 93 ? -19.134 -2.306 6.690 1.00 94.62 93 SER A O 1
ATOM 751 N N . GLU A 1 94 ? -18.839 -3.701 4.955 1.00 96.44 94 GLU A N 1
ATOM 752 C CA . GLU A 1 94 ? -19.022 -4.950 5.710 1.00 96.44 94 GLU A CA 1
ATOM 753 C C . GLU A 1 94 ? -17.921 -5.158 6.763 1.00 96.44 94 GLU A C 1
ATOM 755 O O . GLU A 1 94 ? -18.196 -5.636 7.863 1.00 96.44 94 GLU A O 1
ATOM 760 N N . ASN A 1 95 ? -16.692 -4.722 6.469 1.00 95.75 95 ASN A N 1
ATOM 761 C CA . ASN A 1 95 ? -15.536 -4.831 7.365 1.00 95.75 95 ASN A CA 1
ATOM 762 C C . ASN A 1 95 ? -15.308 -3.577 8.234 1.00 95.75 95 ASN A C 1
ATOM 764 O O . ASN A 1 95 ? -14.255 -3.436 8.855 1.00 95.75 95 ASN A O 1
ATOM 768 N N . LYS A 1 96 ? -16.283 -2.656 8.309 1.00 96.38 96 LYS A N 1
ATOM 769 C CA . LYS A 1 96 ? -16.194 -1.396 9.081 1.00 96.38 96 LYS A CA 1
ATOM 770 C C . LYS A 1 96 ? -14.995 -0.516 8.685 1.00 96.38 96 LYS A C 1
ATOM 772 O O . LYS A 1 96 ? -14.433 0.203 9.515 1.00 96.38 96 LYS A O 1
ATOM 777 N N . ILE A 1 97 ? -14.621 -0.557 7.412 1.00 96.00 97 ILE A N 1
ATOM 778 C CA . ILE A 1 97 ? -13.640 0.326 6.789 1.00 96.00 97 ILE A CA 1
ATOM 779 C C . ILE A 1 97 ? -14.410 1.451 6.094 1.00 96.00 97 ILE A C 1
ATOM 781 O O . ILE A 1 97 ? -15.173 1.235 5.154 1.00 96.00 97 ILE A O 1
ATOM 785 N N . ILE A 1 98 ? -14.215 2.677 6.558 1.00 94.12 98 ILE A N 1
ATOM 786 C CA . ILE A 1 98 ? -14.765 3.878 5.940 1.00 94.12 98 ILE A CA 1
ATOM 787 C C . ILE A 1 98 ? -13.793 4.300 4.843 1.00 94.12 98 ILE A C 1
ATOM 789 O O . ILE A 1 98 ? -12.701 4.784 5.128 1.00 94.12 98 ILE A O 1
ATOM 793 N N . LEU A 1 99 ? -14.182 4.099 3.586 1.00 91.31 99 LEU A N 1
ATOM 794 C CA . LEU A 1 99 ? -13.381 4.498 2.434 1.00 91.31 99 LEU A CA 1
ATOM 795 C C . LEU A 1 99 ? -13.652 5.965 2.087 1.00 91.31 99 LEU A C 1
ATOM 797 O O . LEU A 1 99 ? -14.790 6.325 1.783 1.00 91.31 99 LEU A O 1
ATOM 801 N N . TYR A 1 100 ? -12.614 6.800 2.095 1.00 89.06 100 TYR A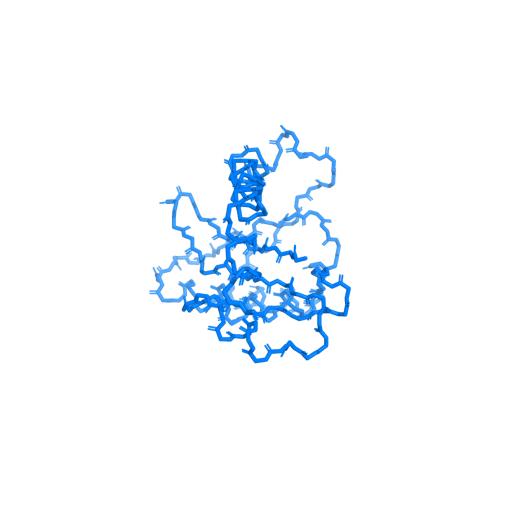 N 1
ATOM 802 C CA . TYR A 1 100 ? -12.724 8.216 1.752 1.00 89.06 100 TYR A CA 1
ATOM 803 C C . TYR A 1 100 ? -11.691 8.605 0.695 1.00 89.06 100 TYR A C 1
ATOM 805 O O . TYR A 1 100 ? -10.485 8.587 0.942 1.00 89.06 100 TYR A O 1
ATOM 813 N N . ALA A 1 101 ? -12.172 8.990 -0.486 1.00 87.38 101 ALA A N 1
ATOM 814 C CA . ALA A 1 101 ? -11.330 9.497 -1.559 1.00 87.38 101 ALA A CA 1
ATOM 815 C C . ALA A 1 101 ? -11.112 11.001 -1.415 1.00 87.38 101 ALA A C 1
ATOM 817 O O . ALA A 1 101 ? -12.064 11.785 -1.371 1.00 87.38 101 ALA A O 1
ATOM 818 N N . LEU A 1 102 ? -9.846 11.403 -1.356 1.00 84.81 102 LEU A N 1
ATOM 819 C CA . LEU A 1 102 ? -9.476 12.809 -1.287 1.00 84.81 102 LEU A CA 1
ATOM 820 C C . LEU A 1 102 ? -9.855 13.519 -2.601 1.00 84.81 102 LEU A C 1
ATOM 822 O O . LEU A 1 102 ? -9.696 12.941 -3.680 1.00 84.81 102 LEU A O 1
ATOM 826 N N . PRO A 1 103 ? -10.350 14.768 -2.548 1.00 78.31 103 PRO A N 1
ATOM 827 C CA . PRO A 1 103 ? -10.693 15.511 -3.755 1.00 78.31 103 PRO A CA 1
ATOM 828 C C . PRO A 1 103 ? -9.466 15.698 -4.661 1.00 78.31 103 PRO A C 1
ATOM 830 O O . PRO A 1 103 ? -8.338 15.884 -4.207 1.00 78.31 103 PRO A O 1
ATOM 833 N N . SER A 1 104 ? -9.681 15.654 -5.976 1.00 68.69 104 SER A N 1
ATOM 834 C CA . SER A 1 104 ? -8.618 15.902 -6.956 1.00 68.69 104 SER A CA 1
ATOM 835 C C . SER A 1 104 ? -8.063 17.328 -6.832 1.00 68.69 104 SER A C 1
ATOM 837 O O . SER A 1 104 ? -8.812 18.254 -6.529 1.00 68.69 104 SER A O 1
ATOM 839 N N . ASN A 1 105 ? -6.776 17.520 -7.148 1.00 63.50 105 ASN A N 1
ATOM 840 C CA . ASN A 1 105 ? -6.059 18.811 -7.146 1.00 63.50 105 ASN A CA 1
ATOM 841 C C . ASN A 1 105 ? -5.795 19.453 -5.770 1.00 63.50 105 ASN A C 1
ATOM 843 O O . ASN A 1 105 ? -5.351 20.599 -5.704 1.00 63.50 105 ASN A O 1
ATOM 847 N N . THR A 1 106 ? -5.964 18.721 -4.667 1.00 62.81 106 THR A N 1
ATOM 848 C CA . THR A 1 106 ? -5.609 19.200 -3.317 1.00 62.81 106 THR A CA 1
ATOM 849 C C . THR A 1 106 ? -4.307 18.601 -2.779 1.00 62.81 106 THR A C 1
ATOM 851 O O . THR A 1 106 ? -4.098 18.572 -1.570 1.00 62.81 106 THR A O 1
ATOM 854 N N . THR A 1 107 ? -3.408 18.124 -3.646 1.00 63.16 107 THR A N 1
ATOM 855 C CA . THR A 1 107 ? -2.168 17.419 -3.261 1.00 63.16 107 THR A CA 1
ATOM 856 C C . THR A 1 107 ? -1.293 18.199 -2.279 1.00 63.16 107 THR A C 1
ATOM 858 O O . THR A 1 107 ? -0.728 17.633 -1.352 1.00 63.16 107 THR A O 1
ATOM 861 N N . HIS A 1 108 ? -1.230 19.519 -2.437 1.00 60.59 108 HIS A N 1
ATOM 862 C CA . HIS A 1 108 ? -0.412 20.413 -1.618 1.00 60.59 108 HIS A CA 1
ATOM 863 C C . HIS A 1 108 ? -1.008 20.728 -0.232 1.00 60.59 108 HIS A C 1
ATOM 865 O O . HIS A 1 108 ? -0.299 21.282 0.602 1.00 60.59 108 HIS A O 1
ATOM 871 N N . ILE A 1 109 ? -2.279 20.380 0.024 1.00 60.53 109 ILE A N 1
ATOM 872 C CA . ILE A 1 109 ? -2.994 20.702 1.278 1.00 60.53 109 ILE A CA 1
ATOM 873 C C . ILE A 1 109 ? -3.497 19.435 1.982 1.00 60.53 109 ILE A C 1
ATOM 875 O O . ILE A 1 109 ? -3.369 19.317 3.195 1.00 60.53 109 ILE A O 1
ATOM 879 N N . LEU A 1 110 ? -4.066 18.486 1.233 1.00 62.62 110 LEU A N 1
ATOM 880 C CA . LEU A 1 110 ? -4.821 17.349 1.774 1.00 62.62 110 LEU A CA 1
ATOM 881 C C . LEU A 1 110 ? -4.162 15.983 1.557 1.00 62.62 110 LEU A C 1
ATOM 883 O O . LEU A 1 110 ? -4.681 15.001 2.076 1.00 62.62 110 LEU A O 1
ATOM 887 N N . GLN A 1 111 ? -3.046 15.886 0.823 1.00 71.12 111 GLN A N 1
ATOM 888 C CA . GLN A 1 111 ? -2.324 14.618 0.631 1.00 71.12 111 GLN A CA 1
ATOM 889 C C . GLN A 1 111 ? -1.014 14.613 1.436 1.00 71.12 111 GLN A C 1
ATOM 891 O O . GLN A 1 111 ? 0.075 14.714 0.864 1.00 71.12 111 GLN A O 1
ATOM 896 N N . PRO A 1 112 ? -1.074 14.484 2.778 1.00 69.12 112 PRO A N 1
ATOM 897 C CA . PRO A 1 112 ? 0.123 14.466 3.616 1.00 69.12 112 PRO A CA 1
ATOM 898 C C . PRO A 1 112 ? 1.072 13.327 3.227 1.00 69.12 112 PRO A C 1
ATOM 900 O O . PRO A 1 112 ? 2.286 13.486 3.347 1.00 69.12 112 PRO A O 1
ATOM 903 N N . ALA A 1 113 ? 0.549 12.216 2.696 1.00 76.94 113 ALA A N 1
ATOM 904 C CA . ALA A 1 113 ? 1.339 11.102 2.180 1.00 76.94 113 ALA A CA 1
ATOM 905 C C . ALA A 1 113 ? 2.296 11.524 1.053 1.00 76.94 113 ALA A C 1
ATOM 907 O O . ALA A 1 113 ? 3.471 11.158 1.083 1.00 76.94 113 ALA A O 1
ATOM 908 N N . ASP A 1 114 ? 1.833 12.350 0.108 1.00 75.44 114 ASP A N 1
ATOM 909 C CA . ASP A 1 114 ? 2.645 12.804 -1.025 1.00 75.44 114 ASP A CA 1
ATOM 910 C C . ASP A 1 114 ? 3.820 13.677 -0.588 1.00 75.44 114 ASP A C 1
ATOM 912 O O . ASP A 1 114 ? 4.936 13.529 -1.096 1.00 75.44 114 ASP A O 1
ATOM 916 N N . VAL A 1 115 ? 3.586 14.562 0.382 1.00 73.62 115 VAL A N 1
ATOM 917 C CA . VAL A 1 115 ? 4.598 15.509 0.865 1.00 73.62 115 VAL A CA 1
ATOM 918 C C . VAL A 1 115 ? 5.574 14.856 1.843 1.00 73.62 115 VAL A C 1
ATOM 920 O O . VAL A 1 115 ? 6.775 15.117 1.761 1.00 73.62 115 VAL A O 1
ATOM 923 N N . SER A 1 116 ? 5.080 14.024 2.763 1.00 79.19 116 SER A N 1
ATOM 924 C CA . SER A 1 116 ? 5.880 13.507 3.882 1.00 79.19 116 SER A CA 1
ATOM 925 C C . SER A 1 116 ? 6.530 12.153 3.608 1.00 79.19 116 SER A C 1
ATOM 927 O O . SER A 1 116 ? 7.709 11.992 3.905 1.00 79.19 116 SER A O 1
ATOM 929 N N . VAL A 1 117 ? 5.806 11.195 3.020 1.00 83.12 117 VAL A N 1
ATOM 930 C CA . VAL A 1 117 ? 6.279 9.810 2.851 1.00 83.12 117 VAL A CA 1
ATOM 931 C C . VAL A 1 117 ? 6.767 9.573 1.425 1.00 83.12 117 VAL A C 1
ATOM 933 O O . VAL A 1 117 ? 7.896 9.132 1.208 1.00 83.12 117 VAL A O 1
ATOM 936 N N . PHE A 1 118 ? 5.956 9.911 0.421 1.00 83.81 118 PHE A N 1
ATOM 937 C CA . PHE A 1 118 ? 6.275 9.577 -0.964 1.00 83.81 118 PHE A CA 1
ATOM 938 C C . PHE A 1 118 ? 7.362 10.466 -1.566 1.00 83.81 118 PHE A C 1
ATOM 940 O O . PHE A 1 118 ? 8.133 9.986 -2.394 1.00 83.81 118 PHE A O 1
ATOM 947 N N . LYS A 1 119 ? 7.483 11.735 -1.161 1.00 84.94 119 LYS A N 1
ATOM 948 C CA . LYS A 1 119 ? 8.571 12.611 -1.626 1.00 84.94 119 LYS A CA 1
ATOM 949 C C . LYS A 1 119 ? 9.973 12.087 -1.260 1.00 84.94 119 LYS A C 1
ATOM 951 O O . LYS A 1 119 ? 10.781 11.930 -2.186 1.00 84.94 119 LYS A O 1
ATOM 956 N N . PRO A 1 120 ? 10.306 11.805 0.018 1.00 88.62 120 PRO A N 1
ATOM 957 C CA . PRO A 1 120 ? 11.611 11.239 0.351 1.00 88.62 120 PRO A CA 1
ATOM 958 C C . PRO A 1 120 ? 11.793 9.843 -0.253 1.00 88.62 120 PRO A C 1
ATOM 960 O O . PRO A 1 120 ? 12.848 9.583 -0.825 1.00 88.62 120 PRO A O 1
ATOM 963 N N . LEU A 1 121 ? 10.755 8.997 -0.261 1.00 88.31 121 LEU A N 1
ATOM 964 C CA . LEU A 1 121 ? 10.825 7.669 -0.882 1.00 88.31 121 LEU A CA 1
ATOM 965 C C . LEU A 1 121 ? 11.179 7.739 -2.378 1.00 88.31 121 LEU A C 1
ATOM 967 O O . LEU A 1 121 ? 12.082 7.045 -2.837 1.00 88.31 121 LEU A O 1
ATOM 971 N N . LYS A 1 122 ? 10.514 8.615 -3.144 1.00 87.19 122 LYS A N 1
ATOM 972 C CA . LYS A 1 122 ? 10.809 8.839 -4.572 1.00 87.19 122 LYS A CA 1
ATOM 973 C C . LYS A 1 122 ? 12.234 9.351 -4.783 1.00 87.19 122 LYS A C 1
ATOM 975 O O . LYS A 1 122 ? 12.846 9.035 -5.801 1.00 87.19 122 LYS A O 1
ATOM 980 N N . THR A 1 123 ? 12.742 10.162 -3.859 1.00 90.50 123 THR A N 1
ATOM 981 C CA . THR A 1 123 ? 14.107 10.699 -3.926 1.00 90.50 123 THR A CA 1
ATOM 982 C C . THR A 1 123 ? 15.127 9.585 -3.712 1.00 90.50 123 THR A C 1
ATOM 984 O O . THR A 1 123 ? 16.009 9.398 -4.548 1.00 90.50 123 THR A O 1
ATOM 987 N N . GLU A 1 124 ? 14.952 8.787 -2.662 1.00 91.75 124 GLU A N 1
ATOM 988 C CA . GLU A 1 124 ? 15.891 7.718 -2.331 1.00 91.75 124 GLU A CA 1
ATOM 989 C C . GLU A 1 124 ? 15.851 6.564 -3.336 1.00 91.75 124 GLU A C 1
ATOM 991 O O . GLU A 1 124 ? 16.889 6.028 -3.723 1.00 91.75 124 GLU A O 1
ATOM 996 N N . TRP A 1 125 ? 14.668 6.250 -3.869 1.00 89.94 125 TRP A N 1
ATOM 997 C CA . TRP A 1 125 ? 14.535 5.297 -4.966 1.00 89.94 125 TRP A CA 1
ATOM 998 C C . TRP A 1 125 ? 15.351 5.720 -6.194 1.00 89.94 125 TRP A C 1
ATOM 1000 O O . TRP A 1 125 ? 16.083 4.911 -6.763 1.00 89.94 125 TRP A O 1
ATOM 1010 N N . LYS A 1 126 ? 15.285 6.999 -6.588 1.00 91.31 126 LYS A N 1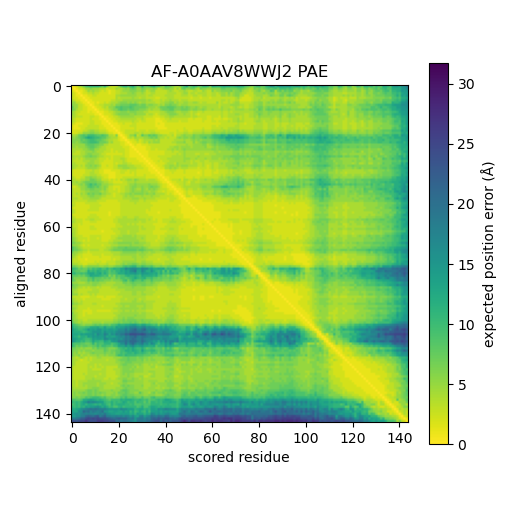
ATOM 1011 C CA . LYS A 1 126 ? 16.088 7.522 -7.708 1.00 91.31 126 LYS A CA 1
ATOM 1012 C C . LYS A 1 126 ? 17.587 7.401 -7.436 1.00 91.31 126 LYS A C 1
ATOM 1014 O O . LYS A 1 126 ? 18.327 7.024 -8.344 1.00 91.31 126 LYS A O 1
ATOM 1019 N N . ASN A 1 127 ? 18.024 7.693 -6.211 1.00 92.75 127 ASN A N 1
ATOM 1020 C CA . ASN A 1 127 ? 19.425 7.545 -5.813 1.00 92.75 127 ASN A CA 1
ATOM 1021 C C . ASN A 1 127 ? 19.873 6.083 -5.914 1.00 92.75 127 ASN A C 1
ATOM 1023 O O . ASN A 1 127 ? 20.881 5.796 -6.558 1.00 92.75 127 ASN A O 1
ATOM 1027 N N . SER A 1 128 ? 19.077 5.163 -5.369 1.00 91.44 128 SER A N 1
ATOM 1028 C CA . SER A 1 128 ? 19.340 3.721 -5.395 1.00 91.44 128 SER A CA 1
ATOM 1029 C C . SER A 1 128 ? 19.426 3.175 -6.822 1.00 91.44 128 SER A C 1
ATOM 1031 O O . SER A 1 128 ? 20.375 2.468 -7.159 1.00 91.44 128 SER A O 1
ATOM 1033 N N . VAL A 1 129 ? 18.490 3.556 -7.700 1.00 89.62 129 VAL A N 1
ATOM 1034 C CA . VAL A 1 129 ? 18.514 3.162 -9.119 1.00 89.62 129 VAL A CA 1
ATOM 1035 C C . VAL A 1 129 ? 19.764 3.701 -9.813 1.00 89.62 129 VAL A C 1
ATOM 1037 O O . VAL A 1 129 ? 20.430 2.959 -10.532 1.00 89.62 129 VAL A O 1
ATOM 1040 N N . ARG A 1 130 ? 20.130 4.964 -9.565 1.00 91.19 130 ARG A N 1
ATOM 1041 C CA . ARG A 1 130 ? 21.335 5.572 -10.144 1.00 91.19 130 ARG A CA 1
ATOM 1042 C C . ARG A 1 130 ? 22.611 4.880 -9.662 1.00 91.19 130 ARG A C 1
ATOM 1044 O O . ARG A 1 130 ? 23.522 4.656 -10.455 1.00 91.19 130 ARG A O 1
ATOM 1051 N N . MET A 1 131 ? 22.686 4.529 -8.380 1.00 90.75 131 MET A N 1
ATOM 1052 C CA . MET A 1 131 ? 23.811 3.767 -7.835 1.00 90.75 131 MET A CA 1
ATOM 1053 C C . MET A 1 131 ? 23.903 2.382 -8.472 1.00 90.75 131 MET A C 1
ATOM 1055 O O . MET A 1 131 ? 24.980 1.974 -8.904 1.00 90.75 131 MET A O 1
ATOM 1059 N N . TRP A 1 132 ? 22.775 1.680 -8.588 1.00 88.50 132 TRP A N 1
ATOM 1060 C CA . TRP A 1 132 ? 22.730 0.380 -9.245 1.00 88.50 132 TRP A CA 1
ATOM 1061 C C . TRP A 1 132 ? 23.195 0.466 -10.706 1.00 88.50 132 TRP A C 1
ATOM 1063 O O . TRP A 1 132 ? 24.033 -0.330 -11.120 1.00 88.50 132 TRP A O 1
ATOM 1073 N N . GLN A 1 133 ? 22.752 1.484 -11.449 1.00 89.44 133 GLN A N 1
ATOM 1074 C CA . GLN A 1 133 ? 23.174 1.729 -12.833 1.00 89.44 133 GLN A CA 1
ATOM 1075 C C . GLN A 1 133 ? 24.663 2.038 -12.981 1.00 89.44 133 GLN A C 1
ATOM 1077 O O . GLN A 1 133 ? 25.298 1.535 -13.902 1.00 89.44 133 GLN A O 1
ATOM 1082 N N . ASN A 1 134 ? 25.230 2.846 -12.088 1.00 88.94 134 ASN A N 1
ATOM 1083 C CA . ASN A 1 134 ? 26.613 3.298 -12.230 1.00 88.94 134 ASN A CA 1
ATOM 1084 C C . ASN A 1 134 ? 27.642 2.291 -11.706 1.00 88.94 134 ASN A C 1
ATOM 1086 O O . ASN A 1 134 ? 28.764 2.255 -12.207 1.00 88.94 134 ASN A O 1
ATOM 1090 N N . TYR A 1 135 ? 27.289 1.503 -10.688 1.00 85.25 135 TYR A N 1
ATOM 1091 C CA . TYR A 1 135 ? 28.261 0.685 -9.957 1.00 85.25 135 TYR A CA 1
ATOM 1092 C C . TYR A 1 135 ? 27.965 -0.812 -10.019 1.00 85.25 135 TYR A C 1
ATOM 1094 O O . TYR A 1 135 ? 28.893 -1.614 -10.110 1.00 85.25 135 TYR A O 1
ATOM 1102 N N . ILE A 1 136 ? 26.693 -1.210 -9.982 1.00 78.12 136 ILE A N 1
ATOM 1103 C CA . ILE A 1 136 ? 26.319 -2.624 -9.853 1.00 78.12 136 ILE A CA 1
ATOM 1104 C C . ILE A 1 136 ? 26.142 -3.261 -11.232 1.00 78.12 136 ILE A C 1
ATOM 1106 O O . ILE A 1 136 ? 26.759 -4.289 -11.503 1.00 78.12 136 ILE A O 1
ATOM 1110 N N . LEU A 1 137 ? 25.377 -2.629 -12.124 1.00 79.38 137 LEU A N 1
ATOM 1111 C CA . LEU A 1 137 ? 25.149 -3.103 -13.492 1.00 79.38 137 LEU A CA 1
ATOM 1112 C C . LEU A 1 137 ? 26.457 -3.391 -14.254 1.00 79.38 137 LEU A C 1
ATOM 1114 O O . LEU A 1 137 ? 26.635 -4.528 -14.691 1.00 79.38 137 LEU A O 1
ATOM 1118 N N . PRO A 1 138 ? 27.428 -2.456 -14.322 1.00 78.50 138 PRO A N 1
ATOM 1119 C CA . PRO A 1 138 ? 28.675 -2.688 -15.052 1.00 78.50 138 PRO A CA 1
ATOM 1120 C C . PRO A 1 138 ? 29.578 -3.740 -14.399 1.00 78.50 138 PRO A C 1
ATOM 1122 O O . PRO A 1 138 ? 30.539 -4.194 -15.016 1.00 78.50 138 PRO A O 1
ATOM 1125 N N . THR A 1 139 ? 29.344 -4.067 -13.127 1.00 72.94 139 THR A N 1
ATOM 1126 C CA . THR A 1 139 ? 30.078 -5.114 -12.407 1.00 72.94 139 THR A CA 1
ATOM 1127 C C . THR A 1 139 ? 29.469 -6.481 -12.692 1.00 72.94 139 THR A C 1
ATOM 1129 O O . THR A 1 139 ? 30.200 -7.451 -12.851 1.00 72.94 139 THR A O 1
ATOM 1132 N N . ILE A 1 140 ? 28.143 -6.569 -12.809 1.00 72.69 140 ILE A N 1
ATOM 1133 C CA . ILE A 1 140 ? 27.455 -7.802 -13.207 1.00 72.69 140 ILE A CA 1
ATOM 1134 C C . ILE A 1 140 ? 27.814 -8.153 -14.656 1.00 72.69 140 ILE A C 1
ATOM 1136 O O . ILE A 1 140 ? 28.223 -9.278 -14.906 1.00 72.69 140 ILE A O 1
ATOM 1140 N N . GLU A 1 141 ? 27.757 -7.190 -15.581 1.00 71.94 141 GLU A N 1
ATOM 1141 C CA . GLU A 1 141 ? 28.089 -7.415 -17.000 1.00 71.94 141 GLU A CA 1
ATOM 1142 C C . GLU A 1 141 ? 29.554 -7.800 -17.248 1.00 71.94 141 GLU A C 1
ATOM 1144 O O . GLU A 1 141 ? 29.854 -8.408 -18.264 1.00 71.94 141 GLU A O 1
ATOM 1149 N N . ARG A 1 142 ? 30.473 -7.471 -16.331 1.00 60.31 142 ARG A N 1
ATOM 1150 C CA . ARG A 1 142 ? 31.888 -7.874 -16.417 1.00 60.31 142 ARG A CA 1
ATOM 1151 C C . ARG A 1 142 ? 32.178 -9.272 -15.865 1.00 60.31 142 ARG A C 1
ATOM 1153 O O . ARG A 1 142 ? 33.281 -9.770 -16.063 1.00 60.31 142 ARG A O 1
ATOM 1160 N N . ASN A 1 143 ? 31.233 -9.865 -15.137 1.00 51.50 143 ASN A N 1
ATOM 1161 C CA . ASN A 1 143 ? 31.362 -11.189 -14.517 1.00 51.50 143 ASN A CA 1
ATOM 1162 C C . ASN A 1 143 ? 30.629 -12.294 -15.308 1.00 51.50 143 ASN A C 1
ATOM 1164 O O . ASN A 1 143 ? 30.504 -13.414 -14.811 1.00 51.50 143 ASN A O 1
ATOM 1168 N N . PHE A 1 144 ? 30.162 -11.976 -16.516 1.00 46.00 144 PHE A N 1
ATOM 1169 C CA . PHE A 1 144 ? 29.648 -12.896 -17.534 1.00 46.00 144 PHE A CA 1
ATOM 1170 C C . PHE A 1 144 ? 30.432 -12.693 -18.833 1.00 46.00 144 PHE A C 1
ATOM 1172 O O . PHE A 1 144 ? 30.475 -13.656 -19.630 1.00 46.00 144 PHE A O 1
#

Foldseek 3Di:
DDKDWDADPVRDTWAIEFEDLDPDDDPVVVVPDPPRYHYHYDNRSDDALVSLLCCVVVTVLVVCVVVVPDDDAEDEDEQPCRVDDPSSVVVCVVSRYHYDYDDPPCCVPPVCCVVPPVVVVVVVVVVVVVCCVPPVVVVVVVVD

Secondary structure (DSSP, 8-state):
-EEE--B-TTS-BPPPEEEEE-SS--HHHHHHSPTT-EEEEESSSS--HHHHHHHIIIIIHHHHHHTTPPSSEEEEE-S-GGG--HHHHHHHHHTTEEEEEPPTT-HHHH-HHIIIIIHHHHHHHHHHHHHIIIIIHHHHTT--

Sequence (144 aa):
MLCEIVFNAERKTTYPMVVFPYTRPPKTVVNSMPSGWFLGKSETGWMRGDVFFEYIANGLNKWLTEENIPQPVLLLIDGHKSLLTLEISKFCSENKIILYALPSNTTHILQPADVSVFKPLKTEWKNSVRMWQNYILPTIERNF

Radius of gyration: 17.28 Å; Cα contacts (8 Å, |Δi|>4): 168; chains: 1; bounding box: 51×37×35 Å

InterPro domains:
  IPR004875 DDE superfamily endonuclease domain [PF03184] (14-135)

pLDDT: mean 85.77, std 9.59, range [46.0, 96.44]